Protein AF-A0AA35IAL6-F1 (afdb_monomer_lite)

Sequence (86 aa):
MSLFQCEECGCRDNTATSGYWFRNDEGNPCQGRKLCAACDPSIGKWHGVFKREYLPKGEFFTNRQGNLEHKTTGKLCHEYLAEEKH

Radius of gyration: 12.76 Å; chains: 1; bounding box: 36×25×30 Å

pLDDT: mean 95.04, std 6.32, range [50.62, 98.44]

Foldseek 3Di:
DAWAAFQPFQWIDDPVQACQVCLCPPPQPNNPGDHHQCRRPVRVDHSPPDDTDHDDRPQWGQDPVRFIAGNPPRDTPVRVVVVVVD

Secondary structure (DSSP, 8-state):
--EEE-TTT-BEEETTSSGGGGTTSTT-TTTT----TTT-TTT-S--SSS---B--TTSEEE-TTS-EEETTT--BHHHHHHHTT-

Structure (mmCIF, N/CA/C/O backbone):
data_AF-A0AA35IAL6-F1
#
_entry.id   AF-A0AA35IAL6-F1
#
loop_
_atom_site.group_PDB
_atom_site.id
_atom_site.type_symbol
_atom_site.label_atom_id
_atom_site.label_alt_id
_atom_site.label_comp_id
_atom_site.label_asym_id
_atom_site.label_entity_id
_atom_site.label_seq_id
_atom_site.pdbx_PDB_ins_code
_atom_site.Cartn_x
_atom_site.Cartn_y
_atom_site.Cartn_z
_atom_site.occupancy
_atom_site.B_iso_or_equiv
_atom_site.auth_seq_id
_atom_site.auth_comp_id
_atom_site.auth_asym_id
_atom_site.auth_atom_id
_atom_site.pdbx_PDB_model_num
ATOM 1 N N . MET A 1 1 ? 8.469 -8.302 8.036 1.00 86.25 1 MET A N 1
ATOM 2 C CA . MET A 1 1 ? 8.514 -7.342 6.911 1.00 86.25 1 MET A CA 1
ATOM 3 C C . MET A 1 1 ? 7.334 -6.400 7.028 1.00 86.25 1 MET A C 1
ATOM 5 O O . MET A 1 1 ? 6.267 -6.855 7.436 1.00 86.25 1 MET A O 1
ATOM 9 N N . SER A 1 2 ? 7.547 -5.114 6.752 1.00 95.56 2 SER A N 1
ATOM 10 C CA . SER A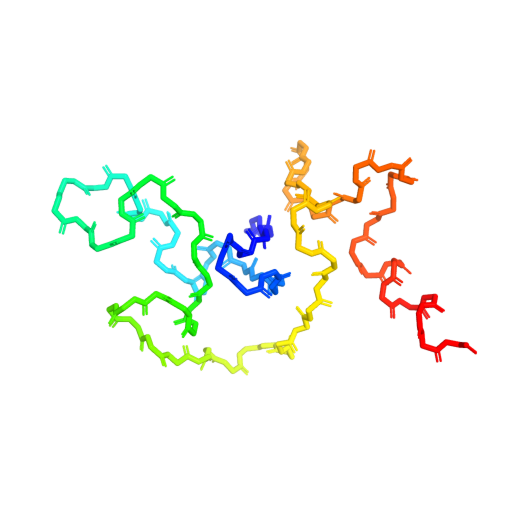 1 2 ? 6.556 -4.062 6.994 1.00 95.56 2 SER A CA 1
ATOM 11 C C . SER A 1 2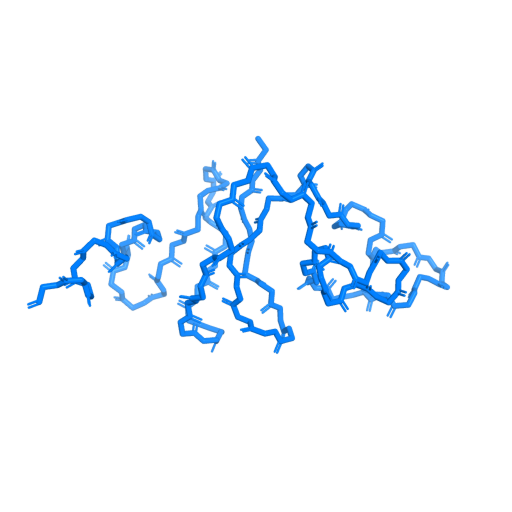 ? 5.351 -4.159 6.059 1.00 95.56 2 SER A C 1
ATOM 13 O O . SER A 1 2 ? 5.450 -4.665 4.942 1.00 95.56 2 SER A O 1
ATOM 15 N N . LEU A 1 3 ? 4.216 -3.635 6.508 1.00 97.31 3 LEU A N 1
ATOM 16 C CA . LEU A 1 3 ? 3.032 -3.424 5.683 1.00 97.31 3 LEU A CA 1
ATOM 17 C C . LEU A 1 3 ? 3.034 -2.011 5.101 1.00 97.31 3 LEU A C 1
ATOM 19 O O . LEU A 1 3 ? 3.513 -1.068 5.731 1.00 97.31 3 LEU A O 1
ATOM 23 N N . PHE A 1 4 ? 2.456 -1.851 3.917 1.00 98.00 4 PHE A N 1
ATOM 24 C CA . PHE A 1 4 ? 2.216 -0.551 3.296 1.00 98.00 4 PHE A CA 1
ATOM 25 C C . PHE A 1 4 ? 0.833 -0.518 2.641 1.00 98.00 4 PHE A C 1
ATOM 27 O O . PHE A 1 4 ? 0.235 -1.557 2.352 1.00 98.00 4 PHE A O 1
ATOM 34 N N . GLN A 1 5 ? 0.324 0.692 2.417 1.00 98.44 5 GLN A N 1
ATOM 35 C CA . GLN A 1 5 ? -0.890 0.900 1.643 1.00 98.44 5 GLN A CA 1
ATOM 36 C C . GLN A 1 5 ? -0.517 1.176 0.187 1.00 98.44 5 GLN A C 1
ATOM 38 O O . GLN A 1 5 ? 0.307 2.048 -0.087 1.00 98.44 5 GLN A O 1
ATOM 43 N N . CYS A 1 6 ? -1.135 0.440 -0.735 1.00 98.31 6 CYS A N 1
ATOM 44 C CA . CYS A 1 6 ? -0.983 0.670 -2.163 1.00 98.31 6 CYS A CA 1
ATOM 45 C C . CYS A 1 6 ? -1.539 2.045 -2.555 1.00 98.31 6 CYS A C 1
ATOM 47 O O . CYS A 1 6 ? -2.711 2.337 -2.316 1.00 98.31 6 CYS A O 1
ATOM 49 N N . GLU A 1 7 ? -0.726 2.861 -3.218 1.00 98.00 7 GLU A N 1
ATOM 50 C CA . GLU A 1 7 ? -1.104 4.204 -3.680 1.00 98.00 7 GLU A CA 1
ATOM 51 C C . GLU A 1 7 ? -2.041 4.179 -4.897 1.00 98.00 7 GLU A C 1
ATOM 53 O O . GLU A 1 7 ? -2.688 5.179 -5.202 1.00 98.00 7 GLU A O 1
ATOM 58 N N . GLU A 1 8 ? -2.158 3.040 -5.583 1.00 97.62 8 GLU A N 1
ATOM 59 C CA . GLU A 1 8 ? -3.080 2.869 -6.711 1.00 97.62 8 GLU A CA 1
ATOM 60 C C . GLU A 1 8 ? -4.477 2.458 -6.237 1.00 97.62 8 GLU A C 1
ATOM 62 O O . GLU A 1 8 ? -5.449 3.176 -6.462 1.00 97.62 8 GLU A O 1
ATOM 67 N N . CYS A 1 9 ? -4.590 1.337 -5.521 1.00 97.88 9 CYS A N 1
ATOM 68 C CA . CYS A 1 9 ? -5.891 0.753 -5.179 1.00 97.88 9 CYS A CA 1
ATOM 69 C C . CYS A 1 9 ? -6.261 0.814 -3.691 1.00 97.88 9 CYS A C 1
ATOM 71 O O . CYS A 1 9 ? -7.360 0.407 -3.334 1.00 97.88 9 CYS A O 1
ATOM 73 N N . GLY A 1 10 ? -5.369 1.271 -2.808 1.00 97.56 10 GLY A N 1
ATOM 74 C CA . GLY A 1 10 ? -5.642 1.359 -1.369 1.00 97.56 10 GLY A CA 1
ATOM 75 C C . GLY A 1 10 ? -5.557 0.036 -0.597 1.00 97.56 10 GLY A C 1
ATOM 76 O O . GLY A 1 10 ? -5.760 0.041 0.616 1.00 97.56 10 GLY A O 1
ATOM 77 N N . CYS A 1 11 ? -5.237 -1.095 -1.242 1.00 97.56 11 CYS A N 1
ATOM 78 C CA . CYS A 1 11 ? -5.075 -2.361 -0.522 1.00 97.56 11 CYS A CA 1
ATOM 79 C C . CYS A 1 11 ? -3.835 -2.377 0.375 1.00 97.56 11 CYS A C 1
ATOM 81 O O . CYS A 1 11 ? -2.830 -1.725 0.075 1.00 97.56 11 CYS A O 1
ATOM 83 N N . ARG A 1 12 ? -3.894 -3.163 1.453 1.00 97.25 12 ARG A N 1
ATOM 84 C CA . ARG A 1 12 ? -2.710 -3.478 2.258 1.00 97.25 12 ARG A CA 1
ATOM 85 C C . ARG A 1 12 ? -1.893 -4.571 1.583 1.00 97.25 12 ARG A C 1
ATOM 87 O O . ARG A 1 12 ? -2.452 -5.578 1.152 1.00 97.25 12 ARG A O 1
ATOM 94 N N . ASP A 1 13 ? -0.586 -4.382 1.508 1.00 97.81 13 ASP A N 1
ATOM 95 C CA . ASP A 1 13 ? 0.356 -5.394 1.027 1.00 97.81 13 ASP A CA 1
ATOM 96 C C . ASP A 1 13 ? 1.610 -5.389 1.914 1.00 97.81 13 ASP A C 1
ATOM 98 O O . ASP A 1 13 ? 1.832 -4.470 2.712 1.00 97.81 13 ASP A O 1
ATOM 102 N N . ASN A 1 14 ? 2.408 -6.445 1.818 1.00 97.25 14 ASN A N 1
ATOM 103 C CA . ASN A 1 14 ? 3.647 -6.610 2.551 1.00 97.25 14 ASN A CA 1
ATOM 104 C C . ASN A 1 14 ? 4.837 -6.270 1.646 1.00 97.25 14 ASN A C 1
ATOM 106 O O . ASN A 1 14 ? 4.873 -6.617 0.462 1.00 97.25 14 ASN A O 1
ATOM 110 N N . THR A 1 15 ? 5.853 -5.611 2.200 1.00 97.00 15 THR A N 1
ATOM 111 C CA . THR A 1 15 ? 7.060 -5.273 1.436 1.00 97.00 15 THR A CA 1
ATOM 112 C C . THR A 1 15 ? 7.832 -6.509 0.961 1.00 97.00 15 THR A C 1
ATOM 114 O O . THR A 1 15 ? 8.636 -6.388 0.046 1.00 97.00 15 THR A O 1
ATOM 117 N N . ALA A 1 16 ? 7.604 -7.697 1.537 1.00 96.56 16 ALA A N 1
ATOM 118 C CA . ALA A 1 16 ? 8.212 -8.952 1.076 1.00 96.56 16 ALA A CA 1
ATOM 119 C C . ALA A 1 16 ? 7.511 -9.601 -0.131 1.00 96.56 16 ALA A C 1
ATOM 121 O O . ALA A 1 16 ? 8.091 -10.486 -0.752 1.00 96.56 16 ALA A O 1
ATOM 122 N N . THR A 1 17 ? 6.269 -9.221 -0.442 1.00 96.62 17 THR A N 1
ATOM 123 C CA . THR A 1 17 ? 5.430 -9.899 -1.452 1.00 96.62 17 THR A CA 1
ATOM 124 C C . THR A 1 17 ? 5.145 -9.044 -2.685 1.00 96.62 17 THR A C 1
ATOM 126 O O . THR A 1 17 ? 4.309 -9.407 -3.509 1.00 96.62 17 THR A O 1
ATOM 129 N N . SER A 1 18 ? 5.845 -7.920 -2.828 1.00 96.06 18 SER A N 1
ATOM 130 C CA . SER A 1 18 ? 5.661 -6.923 -3.886 1.00 96.06 18 SER A CA 1
ATOM 131 C C . SER A 1 18 ? 7.008 -6.385 -4.382 1.00 96.06 18 SER A C 1
ATOM 133 O O . SER A 1 18 ? 8.046 -6.625 -3.763 1.00 96.06 18 SER A O 1
ATOM 135 N N . GLY A 1 19 ? 7.000 -5.597 -5.463 1.00 95.94 19 GLY A N 1
ATOM 136 C CA . GLY A 1 19 ? 8.180 -4.892 -5.986 1.00 95.94 19 GLY A CA 1
ATOM 137 C C . GLY A 1 19 ? 8.669 -3.731 -5.108 1.00 95.94 19 GLY A C 1
ATOM 138 O O . GLY A 1 19 ? 9.490 -2.930 -5.549 1.00 95.94 19 GLY A O 1
ATOM 139 N N . TYR A 1 20 ? 8.180 -3.618 -3.864 1.00 96.44 20 TYR A N 1
ATOM 140 C CA . TYR A 1 20 ? 8.377 -2.462 -2.991 1.00 96.44 20 TYR A CA 1
ATOM 141 C C . TYR A 1 20 ? 9.842 -2.038 -2.878 1.00 96.44 20 TYR A C 1
ATOM 143 O O . TYR A 1 20 ? 10.137 -0.851 -2.968 1.00 96.44 20 TYR A O 1
ATOM 151 N N . TRP A 1 21 ? 10.773 -2.969 -2.682 1.00 95.56 21 TRP A N 1
ATOM 152 C CA . TRP A 1 21 ? 12.181 -2.628 -2.444 1.00 95.56 21 TRP A CA 1
ATOM 153 C C . TRP A 1 21 ? 12.907 -2.066 -3.667 1.00 95.56 21 TRP A C 1
ATOM 155 O O . TRP A 1 21 ? 13.841 -1.295 -3.487 1.00 95.56 21 TRP A O 1
ATOM 165 N N . PHE A 1 22 ? 12.420 -2.364 -4.871 1.00 95.00 22 PHE A N 1
ATOM 166 C CA . PHE A 1 22 ? 12.996 -1.910 -6.140 1.00 95.00 22 PHE A CA 1
ATOM 167 C C . PHE A 1 22 ? 12.324 -0.640 -6.674 1.00 95.00 22 PHE A C 1
ATOM 169 O O . PHE A 1 22 ? 12.704 -0.117 -7.716 1.00 95.00 22 PHE A O 1
ATOM 176 N N . ARG A 1 23 ? 11.312 -0.107 -5.972 1.00 94.38 23 ARG A N 1
ATOM 177 C CA . ARG A 1 23 ? 10.525 1.060 -6.413 1.00 94.38 23 ARG A CA 1
ATOM 178 C C . ARG A 1 23 ? 11.329 2.358 -6.539 1.00 94.38 23 ARG A C 1
ATOM 180 O O . ARG A 1 23 ? 10.770 3.363 -6.944 1.00 94.38 23 ARG A O 1
ATOM 187 N N . ASN A 1 24 ? 12.583 2.389 -6.105 1.00 95.19 24 ASN A N 1
ATOM 188 C CA . ASN A 1 24 ? 13.446 3.563 -6.243 1.00 95.19 24 ASN A CA 1
ATOM 189 C C . ASN A 1 24 ? 14.529 3.362 -7.306 1.00 95.19 24 ASN A C 1
ATOM 191 O O . ASN A 1 24 ? 15.315 4.279 -7.534 1.00 95.19 24 ASN A O 1
ATOM 195 N N . ASP A 1 25 ? 14.561 2.195 -7.947 1.00 95.56 25 ASP A N 1
ATOM 196 C CA . ASP A 1 25 ? 15.513 1.898 -9.004 1.00 95.56 25 ASP A CA 1
ATOM 197 C C . ASP A 1 25 ? 15.160 2.727 -10.242 1.00 95.56 25 ASP A C 1
ATOM 199 O O . ASP A 1 25 ? 13.989 2.873 -10.613 1.00 95.56 25 ASP A O 1
ATOM 203 N N . GLU A 1 26 ? 16.183 3.293 -10.875 1.00 95.50 26 GLU A N 1
ATOM 204 C CA . GLU A 1 26 ? 16.025 4.059 -12.105 1.00 95.50 26 GLU A CA 1
ATOM 205 C C . GLU A 1 26 ? 15.445 3.172 -13.215 1.00 95.50 26 GLU A C 1
ATOM 207 O O . GLU A 1 26 ? 15.885 2.043 -13.427 1.00 95.50 26 GLU A O 1
ATOM 212 N N . GLY A 1 27 ? 14.422 3.673 -13.912 1.00 92.50 27 GLY A N 1
ATOM 213 C CA . GLY A 1 27 ? 13.740 2.926 -14.971 1.00 92.50 27 GLY A CA 1
ATOM 214 C C . GLY A 1 27 ? 12.701 1.912 -14.479 1.00 92.50 27 GLY A C 1
ATOM 215 O O . GLY A 1 27 ? 12.054 1.269 -15.306 1.00 92.50 27 GLY A O 1
ATOM 216 N N . ASN A 1 28 ? 12.479 1.777 -13.165 1.00 93.38 28 ASN A N 1
ATOM 217 C CA . ASN A 1 28 ? 11.385 0.955 -12.652 1.00 93.38 28 ASN A CA 1
ATOM 218 C C . ASN A 1 28 ? 10.018 1.603 -12.986 1.00 93.38 28 ASN A C 1
ATOM 220 O O . ASN A 1 28 ? 9.802 2.766 -12.643 1.00 93.38 28 ASN A O 1
ATOM 224 N N . PRO A 1 29 ? 9.043 0.879 -13.574 1.00 92.75 29 PRO A N 1
ATOM 225 C CA . PRO A 1 29 ? 7.696 1.412 -13.826 1.00 92.75 29 PRO A CA 1
ATOM 226 C C . PRO A 1 29 ? 6.970 1.938 -12.573 1.00 92.75 29 PRO A C 1
ATOM 228 O O . PRO A 1 29 ? 6.060 2.762 -12.667 1.00 92.75 29 PRO A O 1
ATOM 231 N N . CYS A 1 30 ? 7.365 1.461 -11.394 1.00 93.62 30 CYS A N 1
ATOM 232 C CA . CYS A 1 30 ? 6.839 1.853 -10.090 1.00 93.62 30 CYS A CA 1
ATOM 233 C C . CYS A 1 30 ? 7.637 2.992 -9.432 1.00 93.62 30 CYS A C 1
ATOM 235 O O . CYS A 1 30 ? 7.449 3.221 -8.236 1.00 93.62 30 CYS A O 1
ATOM 237 N N . GLN A 1 31 ? 8.537 3.676 -10.154 1.00 95.19 31 GLN A N 1
ATOM 238 C CA . GLN A 1 31 ? 9.494 4.608 -9.555 1.00 95.19 31 GLN A CA 1
ATOM 239 C C . GLN A 1 31 ? 8.819 5.645 -8.638 1.00 95.19 31 GLN A C 1
ATOM 241 O O . GLN A 1 31 ? 7.914 6.372 -9.046 1.00 95.19 31 GLN A O 1
ATOM 246 N N . GLY A 1 32 ? 9.249 5.694 -7.375 1.00 94.94 32 GLY A N 1
ATOM 247 C CA . GLY A 1 32 ? 8.739 6.603 -6.344 1.00 94.94 32 GLY A CA 1
ATOM 248 C C . GLY A 1 32 ? 7.377 6.228 -5.745 1.00 94.94 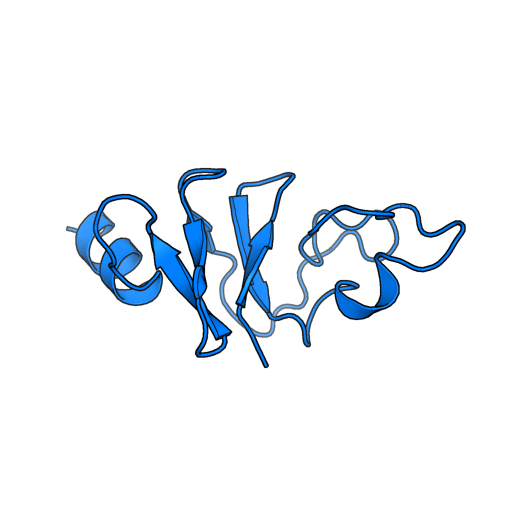32 GLY A C 1
ATOM 249 O O . GLY A 1 32 ? 6.935 6.895 -4.810 1.00 94.94 32 GLY A O 1
ATOM 250 N N . ARG A 1 33 ? 6.723 5.164 -6.225 1.00 96.31 33 ARG A N 1
ATOM 251 C CA . ARG A 1 33 ? 5.360 4.781 -5.830 1.00 96.31 33 ARG A CA 1
ATOM 252 C C . ARG A 1 33 ? 5.332 3.493 -5.022 1.00 96.31 33 ARG A C 1
ATOM 254 O O . ARG A 1 33 ? 6.066 2.543 -5.286 1.00 96.31 33 ARG A O 1
ATOM 261 N N . LYS A 1 34 ? 4.426 3.417 -4.051 1.00 97.12 34 LYS A N 1
ATOM 262 C CA . LYS A 1 34 ? 4.186 2.195 -3.264 1.00 97.12 34 LYS A CA 1
ATOM 263 C C . LYS A 1 34 ? 3.038 1.407 -3.883 1.00 97.12 34 LYS A C 1
ATOM 265 O O . LYS A 1 34 ? 1.874 1.659 -3.573 1.00 97.12 34 LYS A O 1
ATOM 270 N N . LEU A 1 35 ? 3.351 0.456 -4.759 1.00 98.12 35 LEU A N 1
ATOM 271 C CA . LEU A 1 35 ? 2.351 -0.379 -5.431 1.00 98.12 35 LEU A CA 1
ATOM 272 C C . LEU A 1 35 ? 2.323 -1.796 -4.856 1.00 98.12 35 LEU A C 1
ATOM 274 O O . LEU A 1 35 ? 3.363 -2.376 -4.553 1.00 98.12 35 LEU A O 1
ATOM 278 N N . CYS A 1 36 ? 1.119 -2.346 -4.685 1.00 98.25 36 CYS A N 1
ATOM 279 C CA . CYS A 1 36 ? 0.949 -3.757 -4.347 1.00 98.25 36 CYS A CA 1
ATOM 280 C C . CYS A 1 36 ? 1.278 -4.650 -5.545 1.00 98.25 36 CYS A C 1
ATOM 282 O O . CYS A 1 36 ? 1.230 -4.194 -6.687 1.00 98.25 36 CYS A O 1
ATOM 284 N N . ALA A 1 37 ? 1.498 -5.940 -5.303 1.00 97.94 37 ALA A N 1
ATOM 285 C CA . ALA A 1 37 ? 1.813 -6.917 -6.349 1.00 97.94 37 ALA A CA 1
ATOM 286 C C . ALA A 1 37 ? 0.825 -6.901 -7.533 1.00 97.94 37 ALA A C 1
ATOM 288 O O . ALA A 1 37 ? 1.209 -7.042 -8.687 1.00 97.94 37 ALA A O 1
ATOM 289 N N . ALA A 1 38 ? -0.463 -6.681 -7.262 1.00 98.19 38 ALA A N 1
ATOM 290 C CA . ALA A 1 38 ? -1.482 -6.657 -8.307 1.00 98.19 38 ALA A CA 1
ATOM 291 C C . ALA A 1 38 ? -1.535 -5.345 -9.112 1.00 98.19 38 ALA A C 1
ATOM 293 O O . ALA A 1 38 ? -2.088 -5.344 -10.205 1.00 98.19 38 ALA A O 1
ATOM 294 N N . CYS A 1 39 ? -1.027 -4.236 -8.569 1.00 98.25 39 CYS A N 1
ATOM 295 C CA . CYS A 1 39 ? -0.993 -2.935 -9.249 1.00 98.25 39 CYS A CA 1
ATOM 296 C C . CYS A 1 39 ? 0.380 -2.614 -9.849 1.00 98.25 39 CYS A C 1
ATOM 298 O O . CYS A 1 39 ? 0.488 -1.681 -10.636 1.00 98.25 39 CYS A O 1
ATOM 300 N N . ASP A 1 40 ? 1.418 -3.348 -9.458 1.00 97.62 40 ASP A N 1
ATOM 301 C CA . ASP A 1 40 ? 2.749 -3.251 -10.041 1.00 97.62 40 ASP A CA 1
ATOM 302 C C . ASP A 1 40 ? 2.702 -3.711 -11.515 1.00 97.62 40 ASP A C 1
ATOM 304 O O . ASP A 1 40 ? 2.309 -4.854 -11.761 1.00 97.62 40 ASP A O 1
ATOM 308 N N . PRO A 1 41 ? 3.080 -2.874 -12.502 1.00 95.94 41 PRO A N 1
ATOM 309 C CA . PRO A 1 41 ? 3.025 -3.231 -13.923 1.00 95.94 41 PRO A CA 1
ATOM 310 C C . PRO A 1 41 ? 3.903 -4.429 -14.306 1.00 95.94 41 PRO A C 1
ATOM 312 O O . PRO A 1 41 ? 3.604 -5.112 -15.282 1.00 95.94 41 PRO A O 1
ATOM 315 N N . SER A 1 42 ? 4.969 -4.692 -13.547 1.00 95.06 42 SER A N 1
ATOM 316 C CA . SER A 1 42 ? 5.883 -5.813 -13.781 1.00 95.06 42 SER A CA 1
ATOM 317 C C . SER A 1 42 ? 5.358 -7.125 -13.188 1.00 95.06 42 SER A C 1
ATOM 319 O O . SER A 1 42 ? 5.732 -8.200 -13.655 1.00 95.06 42 SER A O 1
ATOM 321 N N . ILE A 1 43 ? 4.501 -7.061 -12.159 1.00 96.12 43 ILE A N 1
ATOM 322 C CA . ILE A 1 43 ? 3.938 -8.245 -11.487 1.00 96.12 43 ILE A CA 1
ATOM 323 C C . ILE A 1 43 ? 2.506 -8.529 -11.965 1.00 96.12 43 ILE A C 1
ATOM 325 O O . ILE A 1 43 ? 2.189 -9.662 -12.330 1.00 96.12 43 ILE A O 1
ATOM 329 N N . GLY A 1 44 ? 1.626 -7.527 -11.934 1.00 97.06 44 GLY A N 1
ATOM 330 C CA . GLY A 1 44 ? 0.270 -7.549 -12.494 1.00 97.06 44 GLY A CA 1
ATOM 331 C C . GLY A 1 44 ? -0.720 -8.524 -11.847 1.00 97.06 44 GLY A C 1
ATOM 332 O O . GLY A 1 44 ? -1.847 -8.660 -12.322 1.00 97.06 44 GLY A O 1
ATOM 333 N N . LYS A 1 45 ? -0.339 -9.228 -10.776 1.00 97.31 45 LYS A N 1
ATOM 334 C CA . LYS A 1 45 ? -1.190 -10.227 -10.115 1.00 97.31 45 LYS A CA 1
ATOM 335 C C . LYS A 1 45 ? -0.954 -10.293 -8.616 1.00 97.31 45 LYS A C 1
ATOM 337 O O . LYS A 1 45 ? 0.119 -9.988 -8.108 1.00 97.31 45 LYS A O 1
ATOM 342 N N . TRP A 1 46 ? -1.978 -10.732 -7.895 1.00 98.00 46 TRP A N 1
ATOM 343 C CA . TRP A 1 46 ? -1.870 -10.948 -6.459 1.00 98.00 46 TRP A CA 1
ATOM 344 C C . TRP A 1 46 ? -1.025 -12.189 -6.148 1.00 98.00 46 TRP A C 1
ATOM 346 O O . TRP A 1 46 ? -1.145 -13.212 -6.817 1.00 98.00 46 TRP A O 1
ATOM 356 N N . HIS A 1 47 ? -0.193 -12.110 -5.112 1.00 96.25 47 HIS A N 1
ATOM 357 C CA . HIS A 1 47 ? 0.764 -13.162 -4.749 1.00 96.25 47 HIS A CA 1
ATOM 358 C C . HIS A 1 47 ? 0.125 -14.364 -4.018 1.00 96.25 47 HIS A C 1
ATOM 360 O O . HIS A 1 47 ? 0.770 -15.393 -3.858 1.00 96.25 47 HIS A O 1
ATOM 366 N N . GLY A 1 48 ? -1.121 -14.255 -3.537 1.00 96.00 48 GLY A N 1
ATOM 367 C CA . GLY A 1 48 ? -1.877 -15.377 -2.950 1.00 96.00 48 GLY A CA 1
ATOM 368 C C . GLY A 1 48 ? -1.468 -15.819 -1.534 1.00 96.00 48 GLY A C 1
ATOM 369 O O . GLY A 1 48 ? -2.083 -16.725 -0.988 1.00 96.00 48 GLY A O 1
ATOM 370 N N . VAL A 1 49 ? -0.478 -15.170 -0.913 1.00 95.88 49 VAL A N 1
ATOM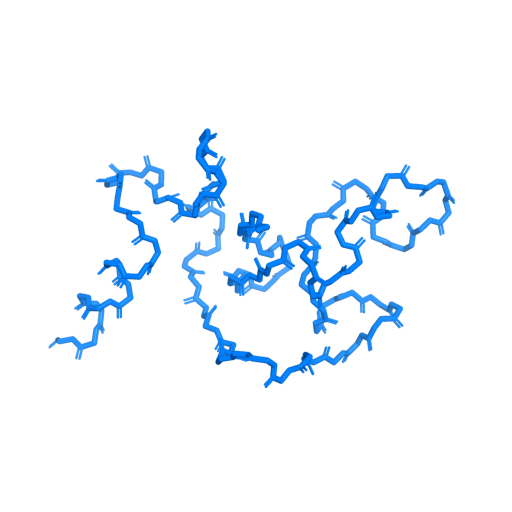 371 C CA . VAL A 1 49 ? 0.029 -15.511 0.441 1.00 95.88 49 VAL A CA 1
ATOM 372 C C . VAL A 1 49 ? -0.959 -15.125 1.553 1.00 95.88 49 VAL A C 1
ATOM 374 O O . VAL A 1 49 ? -1.009 -15.767 2.595 1.00 95.88 49 VAL A O 1
ATOM 377 N N . PHE A 1 50 ? -1.760 -14.080 1.341 1.00 94.44 50 PHE A N 1
ATOM 378 C CA . PHE A 1 50 ? -2.822 -13.655 2.254 1.00 94.44 50 PHE A CA 1
ATOM 379 C C . PHE A 1 50 ? -3.973 -13.014 1.475 1.00 94.44 50 PHE A C 1
ATOM 381 O O . PHE A 1 50 ? -3.842 -12.703 0.287 1.00 94.44 50 PHE A O 1
ATOM 388 N N . LYS A 1 51 ? -5.122 -12.826 2.134 1.00 95.06 51 LYS A N 1
ATOM 389 C CA . LYS A 1 51 ? -6.296 -12.193 1.522 1.00 95.06 51 LYS A CA 1
ATOM 390 C C . LYS A 1 51 ? -5.968 -10.756 1.111 1.00 95.06 51 LYS A C 1
ATOM 392 O O . LYS A 1 51 ? -5.465 -9.975 1.915 1.00 95.06 51 LYS A O 1
ATOM 397 N N . ARG A 1 52 ? -6.315 -10.395 -0.125 1.00 96.38 52 ARG A N 1
ATOM 398 C CA . ARG A 1 52 ? -6.254 -9.008 -0.588 1.00 96.38 52 ARG A CA 1
ATOM 399 C C . ARG A 1 52 ? -7.359 -8.207 0.096 1.00 96.38 52 ARG A C 1
ATOM 401 O O . ARG A 1 52 ? -8.536 -8.413 -0.192 1.00 96.38 52 ARG A O 1
ATOM 408 N N . GLU A 1 53 ? -6.984 -7.325 1.014 1.00 96.25 53 GLU A N 1
ATOM 409 C CA . GLU A 1 53 ? -7.922 -6.475 1.754 1.00 96.25 53 GLU A CA 1
ATOM 410 C C . GLU A 1 53 ? -7.679 -5.000 1.447 1.00 96.25 53 GLU A C 1
ATOM 412 O O . GLU A 1 53 ? -6.537 -4.536 1.376 1.00 96.25 53 GLU A O 1
ATOM 417 N N . TYR A 1 54 ? -8.779 -4.281 1.235 1.00 96.62 54 TYR A N 1
ATOM 418 C CA . TYR A 1 54 ? -8.798 -2.879 0.847 1.00 96.62 54 TYR A CA 1
ATOM 419 C C . TYR A 1 54 ? -9.059 -1.998 2.058 1.00 96.62 54 TYR A C 1
ATOM 421 O O . TYR A 1 54 ? -9.875 -2.336 2.910 1.00 96.62 54 TYR A O 1
ATOM 429 N N . LEU A 1 55 ? -8.337 -0.885 2.123 1.00 96.56 55 LEU A N 1
ATOM 430 C CA . LEU A 1 55 ? -8.470 0.130 3.157 1.00 96.56 55 LEU A CA 1
ATOM 431 C C . LEU A 1 55 ? -8.818 1.466 2.489 1.00 96.56 55 LEU A C 1
ATOM 433 O O . LEU A 1 55 ? -8.420 1.663 1.333 1.00 96.56 55 LEU A O 1
ATOM 437 N N . PRO A 1 56 ? -9.490 2.394 3.194 1.00 96.44 56 PRO A N 1
ATOM 438 C CA . PRO A 1 56 ? -9.697 3.759 2.718 1.00 96.44 56 PRO A CA 1
ATOM 439 C C . PRO A 1 56 ? -8.399 4.367 2.179 1.00 96.44 56 PRO A C 1
ATOM 441 O O . PRO A 1 56 ? -7.384 4.479 2.879 1.00 96.44 56 PRO A O 1
ATOM 444 N N . LYS A 1 57 ? -8.393 4.659 0.876 1.00 97.31 57 LYS A N 1
ATOM 445 C CA . LYS A 1 57 ? -7.179 4.977 0.121 1.00 97.31 57 LYS A CA 1
ATOM 446 C C . LYS A 1 57 ? -6.536 6.257 0.655 1.00 97.31 57 LYS A C 1
ATOM 448 O O . LYS A 1 57 ? -7.147 7.316 0.640 1.00 97.31 57 LYS A O 1
ATOM 453 N N . GLY A 1 58 ? -5.270 6.167 1.055 1.00 96.69 58 GLY A N 1
ATOM 454 C CA . GLY A 1 58 ? -4.504 7.311 1.546 1.00 96.69 58 GLY A CA 1
ATOM 455 C C . GLY A 1 58 ? -4.740 7.640 3.020 1.00 96.69 58 GLY A C 1
ATOM 456 O O . GLY A 1 58 ? -4.132 8.587 3.516 1.00 96.69 58 GLY A O 1
ATOM 457 N N . GLU A 1 59 ? -5.552 6.867 3.741 1.00 97.62 59 GLU A N 1
ATOM 458 C CA . GLU A 1 59 ? -5.830 7.090 5.167 1.00 97.62 59 GLU A CA 1
ATOM 459 C C . GLU A 1 59 ? -4.921 6.276 6.096 1.00 97.62 59 GLU A C 1
ATOM 461 O O . GLU A 1 59 ? -4.988 6.416 7.315 1.00 97.62 59 GLU A O 1
ATOM 466 N N . PHE A 1 60 ? -4.024 5.459 5.539 1.00 98.06 60 PHE A N 1
ATOM 467 C CA . PHE A 1 60 ? -3.123 4.605 6.304 1.00 98.06 60 PHE A CA 1
ATOM 468 C C . PHE A 1 60 ? -1.653 4.927 6.033 1.00 98.06 60 PHE A C 1
ATOM 470 O O . PHE A 1 60 ? -1.271 5.341 4.937 1.00 98.06 60 PHE A O 1
ATOM 477 N N . PHE A 1 61 ? -0.803 4.716 7.036 1.00 97.56 61 PHE A N 1
ATOM 478 C CA . PHE A 1 61 ? 0.646 4.855 6.919 1.00 97.56 61 PHE A CA 1
ATOM 479 C C . PHE A 1 61 ? 1.370 3.704 7.620 1.00 97.56 61 PHE A C 1
ATOM 481 O O . PHE A 1 61 ? 0.837 3.065 8.523 1.00 97.56 61 PHE A O 1
ATOM 488 N N . THR A 1 62 ? 2.596 3.418 7.186 1.00 97.62 62 THR A N 1
ATOM 489 C CA . THR A 1 62 ? 3.472 2.462 7.872 1.00 97.62 62 THR A CA 1
ATOM 490 C C . THR A 1 62 ? 4.072 3.143 9.100 1.00 97.62 62 THR A C 1
ATOM 492 O O . THR A 1 62 ? 4.832 4.102 8.956 1.00 97.62 62 THR A O 1
ATOM 495 N N . ASN A 1 63 ? 3.740 2.670 10.299 1.00 97.06 63 ASN A N 1
ATOM 496 C CA . ASN A 1 63 ? 4.265 3.214 11.546 1.00 97.06 63 ASN A CA 1
ATOM 497 C C . ASN A 1 63 ? 5.705 2.739 11.824 1.00 97.06 63 ASN A C 1
ATOM 499 O O . ASN A 1 63 ? 6.284 1.947 11.077 1.00 97.06 63 ASN A O 1
ATOM 503 N N . ARG A 1 64 ? 6.302 3.212 12.928 1.00 95.75 64 ARG A N 1
ATOM 504 C CA . ARG A 1 64 ? 7.703 2.907 13.290 1.00 95.75 64 ARG A CA 1
ATOM 505 C C . ARG A 1 64 ? 7.982 1.418 13.530 1.00 95.75 64 ARG A C 1
ATOM 507 O O . ARG A 1 64 ? 9.133 1.010 13.459 1.00 95.75 64 ARG A O 1
ATOM 514 N N . GLN A 1 65 ? 6.950 0.622 13.800 1.00 95.62 65 GLN A N 1
ATOM 515 C CA . GLN A 1 65 ? 7.055 -0.825 14.016 1.00 95.62 65 GLN A CA 1
ATOM 516 C C . GLN A 1 65 ? 6.865 -1.621 12.714 1.00 95.62 65 GLN A C 1
ATOM 518 O O . GLN A 1 65 ? 6.931 -2.846 12.720 1.00 95.62 65 GLN A O 1
ATOM 523 N N . GLY A 1 66 ? 6.624 -0.941 11.588 1.00 95.06 66 GLY A N 1
ATOM 524 C CA . GLY A 1 66 ? 6.334 -1.580 10.307 1.00 95.06 66 GLY A CA 1
ATOM 525 C C . GLY A 1 66 ? 4.881 -2.034 10.155 1.00 95.06 66 GLY A C 1
ATOM 526 O O . GLY A 1 66 ? 4.565 -2.704 9.173 1.00 95.06 66 GLY A O 1
ATOM 527 N N . ASN A 1 67 ? 3.993 -1.664 11.081 1.00 96.62 67 ASN A N 1
ATOM 528 C CA . ASN A 1 67 ? 2.566 -1.956 10.985 1.00 96.62 67 ASN A CA 1
ATOM 529 C C . ASN A 1 67 ? 1.844 -0.864 10.201 1.00 96.62 67 ASN A C 1
ATOM 531 O O . ASN A 1 67 ? 2.309 0.271 10.121 1.00 96.62 67 ASN A O 1
ATOM 535 N N . LEU A 1 68 ? 0.694 -1.211 9.627 1.00 96.56 68 LEU A N 1
ATOM 536 C CA . LEU A 1 68 ? -0.139 -0.251 8.919 1.00 96.56 68 LEU A CA 1
ATOM 537 C C . LEU A 1 68 ? -1.175 0.345 9.875 1.00 96.56 68 LEU A C 1
ATOM 539 O O . LEU A 1 68 ? -2.007 -0.393 10.401 1.00 96.56 68 LEU A O 1
ATOM 543 N N . GLU A 1 69 ? -1.108 1.655 10.081 1.00 98.19 69 GLU A N 1
ATOM 544 C CA . GLU A 1 69 ? -1.864 2.408 11.083 1.00 98.19 69 GLU A CA 1
ATOM 545 C C . GLU A 1 69 ? -2.736 3.472 10.413 1.00 98.19 69 GLU A C 1
ATOM 547 O O . GLU A 1 69 ? -2.307 4.140 9.467 1.00 98.19 69 GLU A O 1
ATOM 552 N N . HIS A 1 70 ? -3.974 3.605 10.881 1.00 97.94 70 HIS A N 1
ATOM 553 C CA . HIS A 1 70 ? -4.914 4.608 10.405 1.00 97.94 70 HIS A CA 1
ATOM 554 C C . HIS A 1 70 ? -4.539 5.994 10.941 1.00 97.94 70 HIS A C 1
ATOM 556 O O . HIS A 1 70 ? -4.386 6.178 12.148 1.00 97.94 70 HIS A O 1
ATOM 562 N N . LYS A 1 71 ? -4.441 6.990 10.054 1.00 97.44 71 LYS A N 1
ATOM 563 C CA . LYS A 1 71 ? -3.957 8.345 10.377 1.00 97.44 71 LYS A CA 1
ATOM 564 C C . LYS A 1 71 ? -4.778 9.047 11.457 1.00 97.44 71 LYS A C 1
ATOM 566 O O . LYS A 1 71 ? -4.212 9.784 12.255 1.00 97.44 71 LYS A O 1
ATOM 571 N N . THR A 1 72 ? -6.094 8.842 11.461 1.00 96.62 72 THR A N 1
ATOM 572 C CA . THR A 1 72 ? -7.007 9.588 12.341 1.00 96.62 72 THR A CA 1
ATOM 573 C C . THR A 1 72 ? -7.251 8.878 13.666 1.00 96.62 72 THR A C 1
ATOM 575 O O . THR A 1 72 ? -7.343 9.526 14.702 1.00 96.62 72 THR A O 1
ATOM 578 N N . THR A 1 73 ? -7.378 7.549 13.649 1.00 96.12 73 THR A N 1
ATOM 579 C CA . THR A 1 73 ? -7.781 6.780 14.841 1.00 96.12 73 THR A CA 1
ATOM 580 C C . THR A 1 73 ? -6.615 6.099 15.549 1.00 96.12 73 THR A C 1
ATOM 582 O O . THR A 1 73 ? -6.804 5.611 16.657 1.00 96.12 73 THR A O 1
ATOM 585 N N . GLY A 1 74 ? -5.440 6.003 14.915 1.00 96.50 74 GLY A N 1
ATOM 586 C CA . GLY A 1 74 ? -4.298 5.246 15.436 1.00 96.50 74 GLY A CA 1
ATOM 587 C C . GLY A 1 74 ? -4.495 3.725 15.429 1.00 96.50 74 GLY A C 1
ATOM 588 O O . GLY A 1 74 ? -3.631 2.994 15.905 1.00 96.50 74 GLY A O 1
ATOM 589 N N . LYS A 1 75 ? -5.617 3.227 14.891 1.00 97.00 75 LYS A N 1
ATOM 590 C CA . LYS A 1 75 ? -5.910 1.790 14.830 1.00 97.00 75 LYS A CA 1
ATOM 591 C C . LYS A 1 75 ? -5.014 1.100 13.818 1.00 97.00 75 LYS A C 1
ATOM 593 O O . LYS A 1 75 ? -4.799 1.602 12.710 1.00 97.00 75 LYS A O 1
ATOM 598 N N . LEU A 1 76 ? -4.553 -0.095 14.157 1.00 97.25 76 LEU A N 1
ATOM 599 C CA . LEU A 1 76 ? -3.886 -0.967 13.206 1.00 97.25 76 LEU A CA 1
ATOM 600 C C . LEU A 1 76 ? -4.895 -1.481 12.178 1.00 97.25 76 LEU A C 1
ATOM 602 O O . LEU A 1 76 ? -6.076 -1.673 12.461 1.00 97.25 76 LEU A O 1
ATOM 606 N N . CYS A 1 77 ? -4.427 -1.760 10.963 1.00 95.06 77 CYS A N 1
ATOM 607 C CA . CYS A 1 77 ? -5.310 -2.176 9.874 1.00 95.06 77 CYS A CA 1
ATOM 608 C C . CYS A 1 77 ? -6.158 -3.419 10.194 1.00 95.06 77 CYS A C 1
ATOM 610 O O . CYS A 1 77 ? -7.255 -3.538 9.665 1.00 95.06 77 CYS A O 1
ATOM 612 N N . HIS A 1 78 ? -5.689 -4.344 11.041 1.00 93.38 78 HIS A N 1
ATOM 613 C CA . HIS A 1 78 ? -6.493 -5.505 11.439 1.00 93.38 78 HIS A CA 1
ATOM 614 C C . HIS A 1 78 ? -7.602 -5.150 12.437 1.00 93.38 78 HIS A C 1
ATOM 616 O O . HIS A 1 78 ? -8.645 -5.790 12.404 1.00 93.38 78 HIS A O 1
ATOM 622 N N . GLU A 1 79 ? -7.393 -4.147 13.291 1.00 95.69 79 GLU A N 1
ATOM 623 C CA . GLU A 1 79 ? -8.403 -3.639 14.226 1.00 95.69 79 GLU A CA 1
ATOM 624 C C . GLU A 1 79 ? -9.479 -2.889 13.443 1.00 95.69 79 GLU A C 1
ATOM 626 O O . GLU A 1 79 ? -10.660 -3.186 13.575 1.00 95.69 79 GLU A O 1
ATOM 631 N N . TYR A 1 80 ? -9.056 -2.010 12.529 1.00 94.94 80 TYR A N 1
ATOM 632 C CA . TYR A 1 80 ? -9.953 -1.282 11.632 1.00 94.94 80 TYR A CA 1
ATOM 633 C C . TYR A 1 80 ? -10.833 -2.232 10.799 1.00 94.94 80 TYR A C 1
ATOM 635 O O . TYR A 1 80 ? -12.051 -2.107 10.765 1.00 94.94 80 TYR A O 1
ATOM 643 N N . LEU A 1 81 ? -10.227 -3.244 10.167 1.00 91.56 81 LEU A N 1
ATOM 644 C CA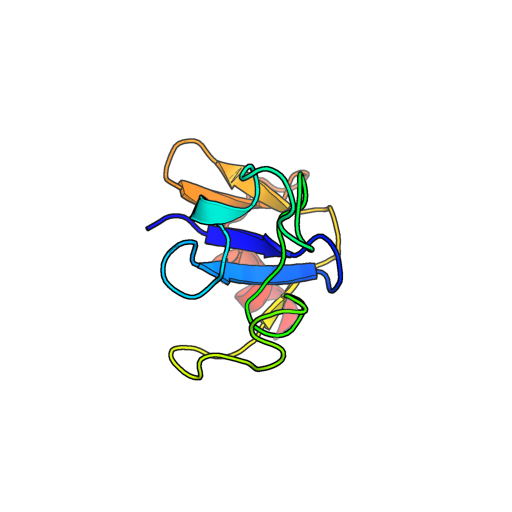 . LEU A 1 81 ? -10.951 -4.222 9.347 1.00 91.56 81 LEU A CA 1
ATOM 645 C C . LEU A 1 81 ? -11.849 -5.173 10.150 1.00 91.56 81 LEU A C 1
ATOM 647 O O . LEU A 1 81 ? -12.677 -5.853 9.544 1.00 91.56 81 LEU A O 1
ATOM 651 N N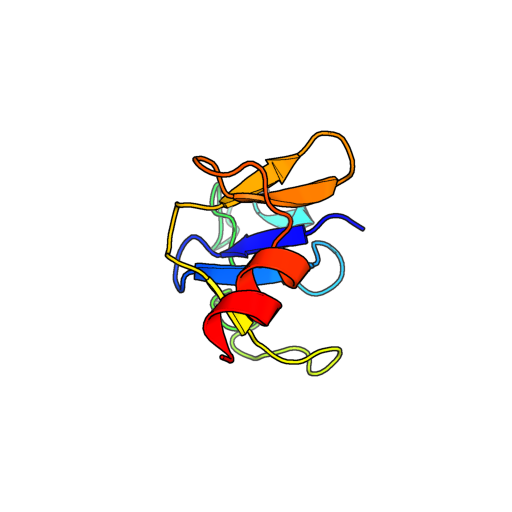 . ALA A 1 82 ? -11.639 -5.306 11.461 1.00 91.50 82 ALA A N 1
ATOM 652 C CA . ALA A 1 82 ? -12.514 -6.101 12.315 1.00 91.50 82 ALA A CA 1
ATOM 653 C C . ALA A 1 82 ? -13.809 -5.342 12.628 1.00 91.50 82 ALA A C 1
ATOM 655 O O . ALA A 1 82 ? -14.872 -5.948 12.624 1.00 91.50 82 ALA A O 1
ATOM 656 N N . GLU A 1 83 ? -13.727 -4.027 12.832 1.00 87.94 83 GLU A N 1
ATOM 657 C CA . GLU A 1 83 ? -14.877 -3.177 13.161 1.00 87.94 83 GLU A CA 1
ATOM 658 C C . GLU A 1 83 ? -15.816 -2.952 11.972 1.00 87.94 83 GLU A C 1
ATOM 660 O O . GLU A 1 83 ? -17.023 -3.025 12.142 1.00 87.94 83 GLU A O 1
ATOM 665 N N . GLU A 1 84 ? -15.281 -2.779 10.760 1.00 76.62 84 GLU A N 1
ATOM 666 C CA . GLU A 1 84 ? -16.081 -2.607 9.529 1.00 76.62 84 GLU A CA 1
ATOM 667 C C . GLU A 1 84 ? -16.888 -3.861 9.130 1.00 76.62 84 GLU A C 1
ATOM 669 O O . GLU A 1 84 ? -17.683 -3.831 8.192 1.00 76.62 84 GLU A O 1
ATOM 674 N N . LYS A 1 85 ? -16.644 -5.005 9.781 1.00 69.31 85 LYS A N 1
ATOM 675 C CA . LYS A 1 85 ? -17.342 -6.274 9.509 1.00 69.31 85 LYS A CA 1
ATOM 676 C C . LYS A 1 85 ? -18.557 -6.500 10.423 1.00 69.31 85 LYS A C 1
ATOM 678 O O . LYS A 1 85 ? -19.151 -7.577 10.342 1.00 69.31 85 LYS A O 1
ATOM 683 N N . HIS A 1 86 ? -18.910 -5.522 11.259 1.00 50.62 86 HIS A N 1
ATOM 684 C CA . HIS A 1 86 ? -20.069 -5.521 12.158 1.00 50.62 86 HIS A CA 1
ATOM 685 C C . HIS A 1 86 ? -21.096 -4.465 11.745 1.00 50.62 86 HIS A C 1
ATOM 687 O O . HIS A 1 86 ? -22.296 -4.729 11.985 1.00 50.62 86 HIS A O 1
#